Protein AF-A0A0L6UIT6-F1 (afdb_monomer_lite)

Foldseek 3Di:
DCVVVVVVLPPDDPVVNVVVVVVVVPQDQVRLLVVVLVPDDPVLSVQQDDPVPSSPPVSSVVSSVVVVVVVLVVQLVVLVVCLVPQDDDPVCNVVSVVSNVVSVVSNVD

Sequence (109 aa):
MLRSASFCLANAPISASLLCFILLKIISDVQLRTILTSKLEPSINANVITPDNEKSLKKIWKSISDYFASSQASNHTRIFNAVLHFQFNPNNVLESITQIKTAISRLHK

Structure (mmCIF, N/CA/C/O backbone):
data_AF-A0A0L6UIT6-F1
#
_entry.id   AF-A0A0L6UIT6-F1
#
loop_
_atom_site.group_PDB
_atom_site.id
_atom_site.type_symbol
_atom_site.label_atom_id
_atom_site.label_alt_id
_atom_site.label_comp_id
_atom_site.label_asym_id
_atom_site.label_entity_id
_atom_site.label_seq_id
_atom_site.pdbx_PDB_ins_code
_atom_site.Cartn_x
_atom_site.Cartn_y
_atom_site.Cartn_z
_atom_site.occupancy
_atom_site.B_iso_or_equiv
_atom_site.auth_seq_id
_atom_site.auth_comp_id
_atom_site.auth_asym_id
_atom_site.auth_atom_id
_atom_site.pdbx_PDB_model_num
ATOM 1 N N . MET A 1 1 ? -0.688 -14.322 5.871 1.00 38.50 1 MET A N 1
ATOM 2 C CA . MET A 1 1 ? 0.443 -13.521 6.395 1.00 38.50 1 MET A CA 1
ATOM 3 C C . MET A 1 1 ? 0.565 -13.675 7.924 1.00 38.50 1 MET A C 1
ATOM 5 O O . MET A 1 1 ? 0.538 -12.697 8.648 1.00 38.50 1 MET A O 1
ATOM 9 N N . LEU A 1 2 ? 0.687 -14.916 8.426 1.00 44.19 2 LEU A N 1
ATOM 10 C CA . LEU A 1 2 ? 0.859 -15.255 9.860 1.00 44.19 2 LEU A CA 1
ATOM 11 C C . LEU A 1 2 ? 2.330 -15.533 10.236 1.00 44.19 2 LEU A C 1
ATOM 13 O O . LEU A 1 2 ? 2.658 -15.751 11.395 1.00 44.19 2 LEU A O 1
ATOM 17 N N . ARG A 1 3 ? 3.228 -15.540 9.246 1.00 38.69 3 ARG A N 1
ATOM 18 C CA . ARG A 1 3 ? 4.554 -16.160 9.364 1.00 38.69 3 ARG A CA 1
ATOM 19 C C . ARG A 1 3 ? 5.586 -15.304 10.103 1.00 38.69 3 ARG A C 1
ATOM 21 O O . ARG A 1 3 ? 6.485 -15.862 10.718 1.00 38.69 3 ARG A O 1
ATOM 28 N N . SER A 1 4 ? 5.437 -13.981 10.104 1.00 43.62 4 SER A N 1
ATOM 29 C CA . SER A 1 4 ? 6.405 -13.085 10.755 1.00 43.62 4 SER A CA 1
ATOM 30 C C . SER A 1 4 ? 6.193 -12.977 12.269 1.00 43.62 4 SER A C 1
ATOM 32 O O . SER A 1 4 ? 7.161 -12.832 13.005 1.00 43.62 4 SER A O 1
ATOM 34 N N . ALA A 1 5 ? 4.957 -13.148 12.757 1.00 42.81 5 ALA A N 1
ATOM 35 C CA . ALA A 1 5 ? 4.683 -13.264 14.192 1.00 42.81 5 ALA A CA 1
ATOM 36 C C . ALA A 1 5 ? 5.138 -14.624 14.759 1.00 42.81 5 ALA A C 1
ATOM 38 O O . ALA A 1 5 ? 5.582 -14.693 15.901 1.00 42.81 5 ALA A O 1
ATOM 39 N N . SER A 1 6 ? 5.107 -15.695 13.950 1.00 46.50 6 SER A N 1
ATOM 40 C CA . SER A 1 6 ? 5.600 -17.022 14.352 1.00 46.50 6 SER A CA 1
ATOM 41 C C . SER A 1 6 ? 7.102 -17.065 14.643 1.00 46.50 6 SER A C 1
ATOM 43 O O . SER A 1 6 ? 7.528 -17.909 15.424 1.00 46.50 6 SER A O 1
ATOM 45 N N . PHE A 1 7 ? 7.911 -16.176 14.057 1.00 40.59 7 PHE A N 1
ATOM 46 C CA . PHE A 1 7 ? 9.367 -16.237 14.221 1.00 40.59 7 PHE A CA 1
ATOM 47 C C . PHE A 1 7 ? 9.839 -15.693 15.579 1.00 40.59 7 PHE A C 1
ATOM 49 O O . PHE A 1 7 ? 10.706 -16.291 16.209 1.00 40.59 7 PHE A O 1
ATOM 56 N N . CYS A 1 8 ? 9.212 -14.626 16.091 1.00 42.38 8 CYS A N 1
ATOM 57 C CA . CYS A 1 8 ? 9.496 -14.112 17.440 1.00 42.38 8 CYS A CA 1
ATOM 58 C C . CYS A 1 8 ? 9.005 -15.054 18.554 1.00 42.38 8 CYS A C 1
ATOM 60 O O . CYS A 1 8 ? 9.520 -15.027 19.666 1.00 42.38 8 CYS A O 1
ATOM 62 N N . LEU A 1 9 ? 8.016 -15.895 18.247 1.00 48.75 9 LEU A N 1
ATOM 63 C CA . LEU A 1 9 ? 7.378 -16.834 19.169 1.00 48.75 9 LEU A CA 1
ATOM 64 C C . LEU A 1 9 ? 8.144 -18.153 19.345 1.00 48.75 9 LEU A C 1
ATOM 66 O O . LEU A 1 9 ? 8.017 -18.793 20.387 1.00 48.75 9 LEU A O 1
ATOM 70 N N . ALA A 1 10 ? 8.930 -18.553 18.342 1.00 48.62 10 ALA A N 1
ATOM 71 C CA . ALA A 1 10 ? 9.579 -19.863 18.296 1.00 48.62 10 ALA A CA 1
ATOM 72 C C . ALA A 1 10 ? 10.863 -19.972 19.141 1.00 48.62 10 ALA A C 1
ATOM 74 O O . ALA A 1 10 ? 11.256 -21.082 19.480 1.00 48.62 10 ALA A O 1
ATOM 75 N N . ASN A 1 11 ? 11.503 -18.849 19.492 1.00 47.41 11 ASN A N 1
ATOM 76 C CA . ASN A 1 11 ? 12.824 -18.834 20.143 1.00 47.41 11 ASN A CA 1
ATOM 77 C C . ASN A 1 11 ? 12.852 -18.150 21.522 1.00 47.41 11 ASN A C 1
ATOM 79 O O . ASN A 1 11 ? 13.923 -17.964 22.096 1.00 47.41 1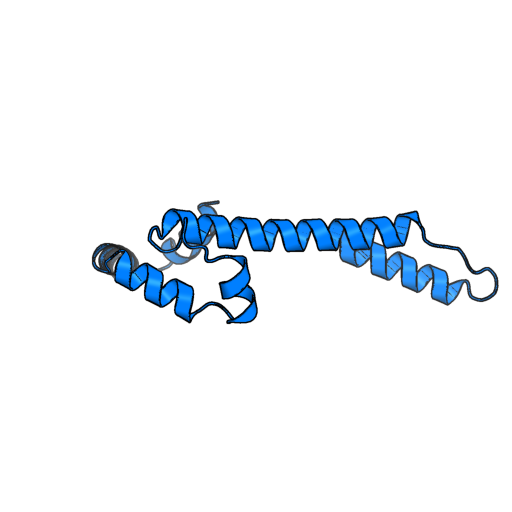1 ASN A O 1
ATOM 83 N N . ALA A 1 12 ? 11.696 -17.764 22.064 1.00 51.91 12 ALA A N 1
ATOM 84 C CA . ALA A 1 12 ? 11.592 -17.221 23.416 1.00 51.91 12 ALA A CA 1
ATOM 85 C C . ALA A 1 12 ? 11.315 -18.351 24.428 1.00 51.91 12 ALA A C 1
ATOM 87 O O . ALA A 1 12 ? 10.629 -19.318 24.081 1.00 51.91 12 ALA A O 1
ATOM 88 N N . PRO A 1 13 ? 11.801 -18.256 25.683 1.00 64.88 13 PRO A N 1
ATOM 89 C CA . PRO A 1 13 ? 11.422 -19.205 26.725 1.00 64.88 13 PRO A CA 1
ATOM 90 C C . PRO A 1 13 ? 9.893 -19.272 26.826 1.00 64.88 13 PRO A C 1
ATOM 92 O O . PRO A 1 13 ? 9.217 -18.249 26.710 1.00 64.88 13 PRO A O 1
ATOM 95 N N . ILE A 1 14 ? 9.341 -20.470 27.038 1.00 58.38 14 ILE A N 1
ATOM 96 C CA . ILE A 1 14 ? 7.888 -20.741 27.018 1.00 58.38 14 ILE A CA 1
ATOM 97 C C . ILE A 1 14 ? 7.114 -19.750 27.914 1.00 58.38 14 ILE A C 1
ATOM 99 O O . ILE A 1 14 ? 6.011 -19.329 27.567 1.00 58.38 14 ILE A O 1
ATOM 103 N N . SER A 1 15 ? 7.729 -19.302 29.016 1.00 56.97 15 SER A N 1
ATOM 104 C CA . SER A 1 15 ? 7.184 -18.278 29.913 1.00 56.97 15 SER A CA 1
ATOM 105 C C . SER A 1 15 ? 7.005 -16.906 29.254 1.00 56.97 15 SER A C 1
ATOM 107 O O . SER A 1 15 ? 5.982 -16.271 29.482 1.00 56.97 15 SER A O 1
ATOM 109 N N . ALA A 1 16 ? 7.938 -16.460 28.410 1.00 53.81 16 ALA A N 1
ATOM 110 C CA . ALA A 1 16 ? 7.884 -15.172 27.718 1.00 53.81 16 ALA A CA 1
ATOM 111 C C . ALA A 1 16 ? 6.876 -15.181 26.559 1.00 53.81 16 ALA A C 1
ATOM 113 O O . ALA A 1 16 ? 6.162 -14.198 26.362 1.00 53.81 16 ALA A O 1
ATOM 114 N N . SER A 1 17 ? 6.754 -16.301 25.840 1.00 59.44 17 SER A N 1
ATOM 115 C CA . SER A 1 17 ? 5.723 -16.471 24.806 1.00 59.44 17 SER A CA 1
ATOM 116 C C . SER A 1 17 ? 4.318 -16.496 25.407 1.00 59.44 17 SER A C 1
ATOM 118 O O . SER A 1 17 ? 3.416 -15.840 24.885 1.00 59.44 17 SER A O 1
ATOM 120 N N . LEU A 1 18 ? 4.133 -17.184 26.539 1.00 57.50 18 LEU A N 1
ATOM 121 C CA . LEU A 1 18 ? 2.855 -17.214 27.250 1.00 57.50 18 LEU A CA 1
ATOM 122 C C . LEU A 1 18 ? 2.508 -15.844 27.853 1.00 57.50 18 LEU A C 1
ATOM 124 O O . LEU A 1 18 ? 1.374 -15.396 27.710 1.00 57.50 18 LEU A O 1
ATOM 128 N N . LEU A 1 19 ? 3.482 -15.134 28.437 1.00 57.28 19 LEU A N 1
ATOM 129 C CA . LEU A 1 19 ? 3.313 -13.752 28.906 1.00 57.28 19 LEU A CA 1
ATOM 130 C C . LEU A 1 19 ? 2.952 -12.794 27.768 1.00 57.28 19 LEU A C 1
ATOM 132 O O . LEU A 1 19 ? 2.050 -11.983 27.932 1.00 57.28 19 LEU A O 1
ATOM 136 N N . CYS A 1 20 ? 3.600 -12.905 26.607 1.00 56.41 20 CYS A N 1
ATOM 137 C CA . CYS A 1 20 ? 3.300 -12.082 25.435 1.00 56.41 20 CYS A CA 1
ATOM 138 C C . CYS A 1 20 ? 1.871 -12.333 24.920 1.00 56.41 20 CYS A C 1
ATOM 140 O O . CYS A 1 20 ? 1.125 -11.387 24.666 1.00 56.41 20 CYS A O 1
ATOM 142 N N . PHE A 1 21 ? 1.448 -13.601 24.850 1.00 60.09 21 PHE A N 1
ATOM 143 C CA . PHE A 1 21 ? 0.077 -13.968 24.487 1.00 60.09 21 PHE A CA 1
ATOM 144 C C . PHE A 1 21 ? -0.963 -13.503 25.512 1.00 60.09 21 PHE A C 1
ATOM 146 O O . PHE A 1 21 ? -2.026 -13.023 25.119 1.00 60.09 21 PHE A O 1
ATOM 153 N N . ILE A 1 22 ? -0.665 -13.620 26.810 1.00 62.88 22 ILE A N 1
ATOM 154 C CA . ILE A 1 22 ? -1.537 -13.158 27.898 1.00 62.88 22 ILE A CA 1
ATOM 155 C C . ILE A 1 22 ? -1.650 -11.629 27.874 1.00 62.88 22 ILE A C 1
ATOM 157 O O . ILE A 1 22 ? -2.758 -11.106 27.930 1.00 62.88 22 ILE A O 1
ATOM 161 N N . LEU A 1 23 ? -0.544 -10.904 27.698 1.00 61.53 23 LEU A N 1
ATOM 162 C CA . LEU A 1 23 ? -0.542 -9.444 27.570 1.00 61.53 23 LEU A CA 1
ATOM 163 C C . LEU A 1 23 ? -1.354 -8.983 26.351 1.00 61.53 23 LEU A C 1
ATOM 165 O O . LEU A 1 23 ? -2.192 -8.097 26.483 1.00 61.53 23 LEU A O 1
ATOM 169 N N . LEU A 1 24 ? -1.202 -9.638 25.194 1.00 61.12 24 LEU A N 1
ATOM 170 C CA . LEU A 1 24 ? -2.028 -9.381 24.004 1.00 61.12 24 LEU A CA 1
ATOM 171 C C . LEU A 1 24 ? -3.521 -9.689 24.218 1.00 61.12 24 LEU A C 1
ATOM 173 O O . LEU A 1 24 ? -4.364 -9.081 23.565 1.00 61.12 24 LEU A O 1
ATOM 177 N N . LYS A 1 25 ? -3.851 -10.624 25.118 1.00 66.38 25 LYS A N 1
ATOM 178 C CA . LYS A 1 25 ? -5.227 -10.997 25.492 1.00 66.38 25 LYS A CA 1
ATOM 179 C C . LYS A 1 25 ? -5.859 -10.066 26.533 1.00 66.38 25 LYS A C 1
ATOM 181 O O . LYS A 1 25 ? -7.082 -9.972 26.555 1.00 66.38 25 LYS A O 1
ATOM 186 N N . ILE A 1 26 ? -5.061 -9.430 27.393 1.00 70.44 26 ILE A N 1
ATOM 187 C CA . ILE A 1 26 ? -5.534 -8.538 28.469 1.00 70.44 26 ILE A CA 1
ATOM 188 C C . ILE A 1 26 ? -5.815 -7.123 27.946 1.00 70.44 26 ILE A C 1
ATOM 190 O O . ILE A 1 26 ? -6.714 -6.448 28.447 1.00 70.44 26 ILE A O 1
ATOM 194 N N . ILE A 1 27 ? -5.068 -6.665 26.938 1.00 75.19 27 ILE A N 1
ATOM 195 C CA . ILE A 1 27 ? -5.243 -5.327 26.365 1.00 75.19 27 ILE A CA 1
ATOM 196 C C . ILE A 1 27 ? -6.579 -5.265 25.609 1.00 75.19 27 ILE A C 1
ATOM 198 O O . ILE A 1 27 ? -6.857 -6.079 24.727 1.00 75.19 27 ILE A O 1
ATOM 202 N N . SER A 1 28 ? -7.416 -4.282 25.947 1.00 81.38 28 SER A N 1
ATOM 203 C CA . SER A 1 28 ? -8.716 -4.102 25.294 1.00 81.38 28 SER A CA 1
ATOM 204 C C . SER A 1 28 ? -8.564 -3.620 23.846 1.00 81.38 28 SER A C 1
ATOM 206 O O . SER A 1 28 ? -7.580 -2.971 23.491 1.00 81.38 28 SER A O 1
ATOM 208 N N . ASP A 1 29 ? -9.567 -3.874 23.000 1.00 81.44 29 ASP A N 1
ATOM 209 C CA . ASP A 1 29 ? -9.582 -3.399 21.603 1.00 81.44 29 ASP A CA 1
ATOM 210 C C . ASP A 1 29 ? -9.363 -1.877 21.504 1.00 81.44 29 ASP A C 1
ATOM 212 O O . ASP A 1 29 ? -8.636 -1.397 20.635 1.00 81.44 29 ASP A O 1
ATOM 216 N N . VAL A 1 30 ? -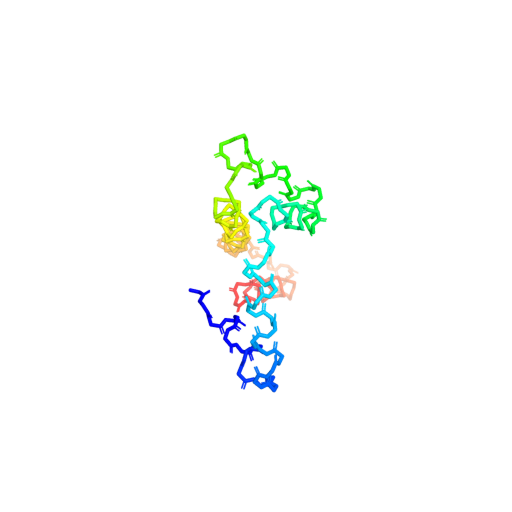9.910 -1.121 22.463 1.00 84.19 30 VAL A N 1
ATOM 217 C CA . VAL A 1 30 ? -9.713 0.330 22.579 1.00 84.19 30 VAL A CA 1
ATOM 218 C C . VAL A 1 30 ? -8.244 0.673 22.822 1.00 84.19 30 VAL A C 1
ATOM 220 O O . VAL A 1 30 ? -7.704 1.543 22.146 1.00 84.19 30 VAL A O 1
ATOM 223 N N . GLN A 1 31 ? -7.578 -0.023 23.744 1.00 84.56 31 GLN A N 1
ATOM 224 C CA . GLN A 1 31 ? -6.162 0.207 24.032 1.00 84.56 31 GLN A CA 1
ATOM 225 C C . GLN A 1 31 ? -5.268 -0.193 22.852 1.00 84.56 31 GLN A C 1
ATOM 227 O O . GLN A 1 31 ? -4.360 0.558 22.500 1.00 84.56 31 GLN A O 1
ATOM 232 N N . LEU A 1 32 ? -5.546 -1.324 22.192 1.00 84.94 32 LEU A N 1
ATOM 233 C CA . LEU A 1 32 ? -4.813 -1.744 20.992 1.00 84.94 32 LEU A CA 1
ATOM 234 C C . LEU A 1 32 ? -4.957 -0.732 19.857 1.00 84.94 32 LEU A C 1
ATOM 236 O O . LEU A 1 32 ? -3.971 -0.419 19.194 1.00 84.94 32 LEU A O 1
ATOM 240 N N . ARG A 1 33 ? -6.159 -0.184 19.655 1.00 86.50 33 ARG A N 1
ATOM 241 C CA . ARG A 1 33 ? -6.392 0.876 18.670 1.00 86.50 33 ARG A CA 1
ATOM 242 C C . ARG A 1 33 ? -5.587 2.123 18.988 1.00 86.50 33 ARG A C 1
ATOM 244 O O . ARG A 1 33 ? -4.902 2.607 18.099 1.00 86.50 33 ARG A O 1
ATOM 251 N N . THR A 1 34 ? -5.611 2.591 20.233 1.00 87.06 34 THR A N 1
ATOM 252 C CA . THR A 1 34 ? -4.842 3.768 20.667 1.00 87.06 34 THR A CA 1
ATOM 253 C C . THR A 1 34 ? -3.337 3.569 20.491 1.00 87.06 34 THR A C 1
ATOM 255 O O . THR A 1 34 ? -2.636 4.458 20.007 1.00 87.06 34 THR A O 1
ATOM 258 N N . ILE A 1 35 ? -2.815 2.392 20.844 1.00 87.19 35 ILE A N 1
ATOM 259 C CA . ILE A 1 35 ? -1.395 2.072 20.645 1.00 87.19 35 ILE A CA 1
ATOM 260 C C . ILE A 1 35 ? -1.067 2.032 19.148 1.00 87.19 35 ILE A C 1
ATOM 262 O O . ILE A 1 35 ? -0.073 2.610 18.721 1.00 87.19 35 ILE A O 1
ATOM 266 N N . LEU A 1 36 ? -1.908 1.390 18.336 1.00 85.31 36 LEU A N 1
ATOM 267 C CA . LEU A 1 36 ? -1.686 1.280 16.898 1.00 85.31 36 LEU A CA 1
ATOM 268 C C . LEU A 1 36 ? -1.717 2.651 16.208 1.00 85.31 36 LEU A C 1
ATOM 270 O O . LEU A 1 36 ? -0.820 2.954 15.427 1.00 85.31 36 LEU A O 1
ATOM 274 N N . THR A 1 37 ? -2.707 3.494 16.512 1.00 84.06 37 THR A N 1
ATOM 275 C CA . THR A 1 37 ? -2.840 4.824 15.897 1.00 84.06 37 THR A CA 1
ATOM 276 C C . THR A 1 37 ? -1.777 5.806 16.375 1.00 84.06 37 THR A C 1
ATOM 278 O O . THR A 1 37 ? -1.320 6.615 15.574 1.00 84.06 37 THR A O 1
ATOM 281 N N . SER A 1 38 ? -1.325 5.714 17.632 1.00 86.50 38 SER A N 1
ATOM 282 C CA . SER A 1 38 ? -0.228 6.553 18.153 1.00 86.50 38 SER A CA 1
ATOM 283 C C . SER A 1 38 ? 1.149 6.193 17.589 1.00 86.50 38 SER A C 1
ATOM 285 O O . SER A 1 38 ? 2.056 7.021 17.605 1.00 86.50 38 SER A O 1
ATOM 287 N N . LYS A 1 39 ? 1.323 4.966 17.084 1.00 87.56 39 LYS A N 1
ATOM 288 C CA . LYS A 1 39 ? 2.555 4.525 16.411 1.00 87.56 39 LYS A CA 1
ATOM 289 C C . LYS A 1 39 ? 2.591 4.873 14.923 1.00 87.56 39 LYS A C 1
ATOM 291 O O . LYS A 1 39 ? 3.642 4.715 14.306 1.00 87.56 39 LYS A O 1
ATOM 296 N N . LEU A 1 40 ? 1.476 5.321 14.347 1.00 87.06 40 LEU A N 1
ATOM 297 C CA . LEU A 1 40 ? 1.433 5.778 12.965 1.00 87.06 40 LEU A CA 1
ATOM 298 C C . LEU A 1 40 ? 1.890 7.231 12.868 1.00 87.06 40 LEU A C 1
ATOM 300 O O . LEU A 1 40 ? 1.450 8.096 13.621 1.00 87.06 40 LEU A O 1
ATOM 304 N N . GLU A 1 41 ? 2.728 7.490 11.871 1.00 88.06 41 GLU A N 1
ATOM 305 C CA . GLU A 1 41 ? 3.044 8.837 11.405 1.00 88.06 41 GLU A CA 1
ATOM 306 C C . GLU A 1 41 ? 1.734 9.590 11.078 1.00 88.06 41 GLU A C 1
ATOM 308 O O . GLU A 1 41 ? 0.851 9.001 10.439 1.00 88.06 41 GLU A O 1
ATOM 313 N N . PRO A 1 42 ? 1.572 10.869 11.476 1.00 86.06 42 PRO A N 1
ATOM 314 C CA . PRO A 1 42 ? 0.331 11.619 11.254 1.00 86.06 42 PRO A CA 1
ATOM 315 C C . PRO A 1 42 ? -0.100 11.647 9.782 1.00 86.06 42 PRO A C 1
ATOM 317 O O . PRO A 1 42 ? -1.287 11.543 9.469 1.00 86.06 42 PRO A O 1
ATOM 320 N N . SER A 1 43 ? 0.884 11.711 8.879 1.00 84.94 43 SER A N 1
ATOM 321 C CA . SER A 1 43 ? 0.703 11.676 7.426 1.00 84.94 43 SER A CA 1
ATOM 322 C C . SER A 1 43 ? 0.064 10.370 6.930 1.00 84.94 43 SER A C 1
ATOM 324 O O . SER A 1 43 ? -0.740 10.375 6.002 1.00 84.94 43 SER A O 1
ATOM 326 N N . ILE A 1 44 ? 0.378 9.242 7.569 1.00 84.19 44 ILE A N 1
ATOM 327 C CA . ILE A 1 44 ? -0.167 7.922 7.233 1.00 84.19 44 ILE A CA 1
ATOM 328 C C . ILE A 1 44 ? -1.527 7.737 7.901 1.00 84.19 44 ILE A C 1
ATOM 330 O O . ILE A 1 44 ? -2.448 7.222 7.272 1.00 84.19 44 ILE A O 1
ATOM 334 N N . ASN A 1 45 ? -1.671 8.198 9.146 1.00 85.62 45 ASN A N 1
ATOM 335 C CA . ASN A 1 45 ? -2.901 8.095 9.928 1.00 85.62 45 ASN A CA 1
ATOM 336 C C . ASN A 1 45 ? -4.109 8.685 9.170 1.00 85.62 45 ASN A C 1
ATOM 338 O O . ASN A 1 45 ? -5.111 7.993 8.995 1.00 85.62 45 ASN A O 1
ATOM 342 N N . ALA A 1 46 ? -3.957 9.880 8.589 1.00 87.38 46 ALA A N 1
ATOM 343 C CA . ALA A 1 46 ? -5.001 10.540 7.795 1.00 87.38 46 ALA A CA 1
ATOM 344 C C . ALA A 1 46 ? -5.449 9.758 6.541 1.00 87.38 46 ALA A C 1
ATOM 346 O O . ALA A 1 46 ? -6.559 9.957 6.060 1.00 87.38 46 ALA A O 1
ATOM 347 N N . ASN A 1 47 ? -4.600 8.870 6.010 1.00 86.69 47 ASN A N 1
ATOM 348 C CA . ASN A 1 47 ? -4.894 8.074 4.815 1.00 86.69 47 ASN A CA 1
ATOM 349 C C . ASN A 1 47 ? -5.484 6.692 5.133 1.00 86.69 47 ASN A C 1
ATOM 351 O O . ASN A 1 47 ? -6.049 6.047 4.251 1.00 86.69 47 ASN A O 1
ATOM 355 N N . VAL A 1 48 ? -5.325 6.206 6.369 1.00 87.56 48 VAL A N 1
ATOM 356 C CA . VAL A 1 48 ? -5.702 4.833 6.755 1.00 87.56 48 VAL A CA 1
ATOM 357 C C . VAL A 1 48 ? -6.819 4.777 7.793 1.00 87.56 48 VAL A C 1
ATOM 359 O O . VAL A 1 48 ? -7.499 3.754 7.884 1.00 87.56 48 VAL A O 1
ATOM 362 N N . ILE A 1 49 ? -7.035 5.843 8.567 1.00 89.94 49 ILE A N 1
ATOM 363 C CA . ILE A 1 49 ? -8.121 5.939 9.546 1.00 89.94 49 ILE A CA 1
ATOM 364 C C . ILE A 1 49 ? -9.276 6.736 8.942 1.00 89.94 49 ILE A C 1
ATOM 366 O O . ILE A 1 49 ? -9.106 7.856 8.475 1.00 89.94 49 ILE A O 1
ATOM 370 N N . THR A 1 50 ? -10.464 6.141 8.958 1.00 90.00 50 THR A N 1
ATOM 371 C CA . THR A 1 50 ? -11.711 6.724 8.445 1.00 90.00 50 THR A CA 1
ATOM 372 C C . THR A 1 50 ? -12.821 6.549 9.482 1.00 90.00 50 THR A C 1
ATOM 374 O O . THR A 1 50 ? -12.745 5.612 10.287 1.00 90.00 50 THR A O 1
ATOM 377 N N . PRO A 1 51 ? -13.888 7.369 9.454 1.00 88.44 51 PRO A N 1
ATOM 378 C CA . PRO A 1 51 ? -15.026 7.205 10.366 1.00 88.44 51 PRO A CA 1
ATOM 379 C C . PRO A 1 51 ? -15.634 5.787 10.339 1.00 88.44 51 PRO A C 1
ATOM 381 O O . PRO A 1 51 ? -16.094 5.277 11.360 1.00 88.44 51 PRO A O 1
ATOM 384 N N . ASP A 1 52 ? -15.571 5.101 9.192 1.00 87.50 52 ASP A N 1
ATOM 385 C CA . ASP A 1 52 ? -16.085 3.738 8.997 1.00 87.50 52 ASP A CA 1
ATOM 386 C C . ASP A 1 52 ? -15.228 2.629 9.635 1.00 87.50 52 ASP A C 1
ATOM 388 O O . ASP A 1 52 ? -15.707 1.503 9.867 1.00 87.50 52 ASP A O 1
ATOM 392 N N . ASN A 1 53 ? -13.941 2.907 9.884 1.00 88.94 53 ASN A N 1
ATOM 393 C CA . ASN A 1 53 ? -12.982 1.933 10.407 1.00 88.94 53 ASN A CA 1
ATOM 394 C C . ASN A 1 53 ? -12.433 2.265 11.805 1.00 88.94 53 ASN A C 1
ATOM 396 O O . ASN A 1 53 ? -11.972 1.342 12.477 1.00 88.94 53 ASN A O 1
ATOM 400 N N . GLU A 1 54 ? -12.565 3.508 12.286 1.00 87.06 54 GLU A N 1
ATOM 401 C CA . GLU A 1 54 ? -11.933 4.015 13.518 1.00 87.06 54 GLU A CA 1
ATOM 402 C C . GLU A 1 54 ? -12.262 3.200 14.785 1.00 87.06 54 GLU A C 1
ATOM 404 O O . GLU A 1 54 ? -11.503 3.206 15.759 1.00 87.06 54 GLU A O 1
ATOM 409 N N . LYS A 1 55 ? -13.399 2.488 14.779 1.00 88.56 55 LYS A N 1
ATOM 410 C CA . LYS A 1 55 ? -13.920 1.691 15.905 1.00 88.56 55 LYS A CA 1
ATOM 411 C C . LYS A 1 55 ? -13.547 0.211 15.841 1.00 88.56 55 LYS A C 1
ATOM 413 O O . LYS A 1 55 ? -13.924 -0.537 16.733 1.00 88.56 55 LYS A O 1
ATOM 418 N N . SER A 1 56 ? -12.843 -0.235 14.799 1.00 87.38 56 SER A N 1
ATOM 419 C CA . SER A 1 56 ? -12.497 -1.645 14.614 1.00 87.38 56 SER A CA 1
ATOM 420 C C . SER A 1 56 ? -11.013 -1.815 14.327 1.00 87.38 56 SER A C 1
ATOM 422 O O . SER A 1 56 ? -10.546 -1.514 13.226 1.00 87.38 56 SER A O 1
ATOM 424 N N . LEU A 1 57 ? -10.282 -2.396 15.285 1.00 87.12 57 LEU A N 1
ATOM 425 C CA . LEU A 1 57 ? -8.855 -2.693 15.134 1.00 87.12 57 LEU A CA 1
ATOM 426 C C . LEU A 1 57 ? -8.571 -3.513 13.871 1.00 87.12 57 LEU A C 1
ATOM 428 O O . LEU A 1 57 ? -7.625 -3.239 13.137 1.00 87.12 57 LEU A O 1
ATOM 432 N N . LYS A 1 58 ? -9.427 -4.500 13.585 1.00 86.94 58 LYS A N 1
ATOM 433 C CA . LYS A 1 58 ? -9.298 -5.363 12.407 1.00 86.94 58 LYS A CA 1
ATOM 434 C C . LYS A 1 58 ? -9.406 -4.570 11.102 1.00 86.94 58 LYS A C 1
ATOM 436 O O . LYS A 1 58 ? -8.637 -4.827 10.177 1.00 86.94 58 LYS A O 1
ATOM 441 N N . LYS A 1 59 ? -10.344 -3.618 11.020 1.00 89.62 59 LYS A N 1
ATOM 442 C CA . LYS A 1 59 ? -10.495 -2.767 9.831 1.00 89.62 59 LYS A CA 1
ATOM 443 C C . LYS A 1 59 ? -9.324 -1.793 9.692 1.00 89.62 59 LYS A C 1
ATOM 445 O O . LYS A 1 59 ? -8.820 -1.639 8.587 1.00 89.62 59 LYS A O 1
ATOM 450 N N . ILE A 1 60 ? -8.852 -1.213 10.797 1.00 89.06 60 ILE A N 1
ATOM 451 C CA . ILE A 1 60 ? -7.670 -0.338 10.810 1.00 89.06 60 ILE A CA 1
ATOM 452 C C . ILE A 1 60 ? -6.436 -1.097 10.315 1.00 89.06 60 ILE A C 1
ATOM 454 O O . ILE A 1 60 ? -5.770 -0.654 9.384 1.00 89.06 60 ILE A O 1
ATOM 458 N N . TRP A 1 61 ? -6.168 -2.283 10.868 1.00 89.75 61 TRP A N 1
ATOM 459 C CA . TRP A 1 61 ? -5.036 -3.116 10.456 1.00 89.75 61 TRP A CA 1
ATOM 460 C C . TRP A 1 61 ? -5.088 -3.486 8.970 1.00 89.75 61 TRP A C 1
ATOM 462 O O . TRP A 1 61 ? -4.072 -3.433 8.270 1.00 89.75 61 TRP A O 1
ATOM 472 N N . LYS A 1 62 ? -6.283 -3.826 8.469 1.00 89.00 62 LYS A N 1
ATOM 473 C CA . LYS A 1 62 ? -6.494 -4.077 7.042 1.00 89.00 62 LYS A CA 1
ATOM 474 C C . LYS A 1 62 ? -6.188 -2.830 6.209 1.00 89.00 62 LYS A C 1
ATOM 476 O O . LYS A 1 62 ? -5.437 -2.938 5.250 1.00 89.00 62 LYS A O 1
ATOM 481 N N . SER A 1 63 ? -6.702 -1.667 6.603 1.00 90.00 63 SER A N 1
ATOM 482 C CA . SER A 1 63 ? -6.489 -0.410 5.876 1.00 90.00 63 SER A CA 1
ATOM 483 C C . SER A 1 63 ? -5.013 -0.012 5.817 1.00 90.00 63 SER A C 1
ATOM 485 O O . SER A 1 63 ? -4.532 0.409 4.771 1.00 90.00 63 SER A O 1
ATOM 487 N N . ILE A 1 64 ? -4.269 -0.208 6.912 1.00 88.69 64 ILE A N 1
ATOM 488 C CA . ILE A 1 64 ? -2.813 -0.002 6.951 1.00 88.69 64 ILE A CA 1
ATOM 489 C C . ILE A 1 64 ? -2.116 -0.944 5.964 1.00 88.69 64 ILE A C 1
ATOM 491 O O . ILE A 1 64 ? -1.288 -0.511 5.165 1.00 88.69 64 ILE A O 1
ATOM 495 N N . SER A 1 65 ? -2.466 -2.232 6.004 1.00 87.06 65 SER A N 1
ATOM 496 C CA . SER A 1 65 ? -1.872 -3.245 5.124 1.00 87.06 65 SER A CA 1
ATOM 497 C C . SER A 1 65 ? -2.134 -2.928 3.648 1.00 87.06 65 SER A C 1
ATOM 499 O O . SER A 1 65 ? -1.209 -2.964 2.837 1.00 87.06 65 SER A O 1
ATOM 501 N N . ASP A 1 66 ? -3.374 -2.565 3.316 1.00 86.25 66 ASP A N 1
ATOM 502 C CA . ASP A 1 66 ? -3.796 -2.230 1.956 1.00 86.25 66 ASP A CA 1
ATOM 503 C C . ASP A 1 66 ? -3.116 -0.932 1.467 1.00 86.25 66 ASP A C 1
ATOM 505 O O . ASP A 1 66 ? -2.668 -0.870 0.322 1.00 86.25 66 ASP A O 1
ATOM 509 N N . TYR A 1 67 ? -2.945 0.077 2.333 1.00 87.81 67 TYR A N 1
ATOM 510 C CA . TYR A 1 67 ? -2.237 1.324 2.007 1.00 87.81 67 TYR A CA 1
ATOM 511 C C . TYR A 1 67 ? -0.772 1.087 1.628 1.00 87.81 67 TYR A C 1
ATOM 513 O O . TYR A 1 67 ? -0.307 1.580 0.597 1.00 87.81 67 TYR A O 1
ATOM 521 N N . PHE A 1 68 ? -0.039 0.295 2.416 1.00 82.25 68 PHE A N 1
ATOM 522 C CA . PHE A 1 68 ? 1.360 -0.006 2.105 1.00 82.25 68 PHE A CA 1
ATOM 523 C C . PHE A 1 68 ? 1.503 -0.903 0.872 1.00 82.25 68 PHE A C 1
ATOM 525 O O . PHE A 1 68 ? 2.403 -0.668 0.065 1.00 82.25 68 PHE A O 1
ATOM 532 N N . ALA A 1 69 ? 0.602 -1.872 0.680 1.00 77.94 69 ALA A N 1
ATOM 533 C CA . ALA A 1 69 ? 0.573 -2.687 -0.533 1.00 77.94 69 ALA A CA 1
ATOM 534 C C . ALA A 1 69 ? 0.300 -1.832 -1.785 1.00 77.94 69 ALA A C 1
ATOM 536 O O . ALA A 1 69 ? 0.989 -1.979 -2.793 1.00 77.94 69 ALA A O 1
ATOM 537 N N . SER A 1 70 ? -0.650 -0.895 -1.704 1.00 79.81 70 SER A N 1
ATOM 538 C CA . SER A 1 70 ? -0.971 0.044 -2.785 1.00 79.81 70 SER A CA 1
ATOM 539 C C . SER A 1 70 ? 0.190 0.992 -3.088 1.00 79.81 70 SER A C 1
ATOM 541 O O . SER A 1 70 ? 0.565 1.154 -4.246 1.00 79.81 70 SER A O 1
ATOM 543 N N . SER A 1 71 ? 0.826 1.567 -2.062 1.00 79.88 71 SER A N 1
ATOM 544 C CA . SER A 1 71 ? 1.997 2.437 -2.234 1.00 79.88 71 SER A CA 1
ATOM 545 C C . SER A 1 71 ? 3.163 1.693 -2.894 1.00 79.88 71 SER A C 1
ATOM 547 O O . SER A 1 71 ? 3.773 2.207 -3.831 1.00 79.88 71 SER A O 1
ATOM 549 N N . GLN A 1 72 ? 3.429 0.444 -2.492 1.00 79.38 72 GLN A N 1
ATOM 550 C CA . GLN A 1 72 ? 4.432 -0.393 -3.154 1.00 79.38 72 GLN A CA 1
ATOM 551 C C . GLN A 1 72 ? 4.064 -0.707 -4.609 1.00 79.38 72 GLN A C 1
ATOM 553 O O . GLN A 1 72 ? 4.893 -0.502 -5.493 1.00 79.38 72 GLN A O 1
ATOM 558 N N . ALA A 1 73 ? 2.832 -1.142 -4.881 1.00 72.56 73 ALA A N 1
ATOM 559 C CA . ALA A 1 73 ? 2.377 -1.447 -6.239 1.00 72.56 73 ALA A CA 1
ATOM 560 C C . ALA A 1 73 ? 2.387 -0.206 -7.151 1.00 72.56 73 ALA A C 1
ATOM 562 O O . ALA A 1 73 ? 2.802 -0.285 -8.307 1.00 72.56 73 ALA A O 1
ATOM 563 N N . SER A 1 74 ? 1.993 0.955 -6.626 1.00 74.50 74 SER A N 1
ATOM 564 C CA . SER A 1 74 ? 2.045 2.244 -7.322 1.00 74.50 74 SER A CA 1
ATOM 565 C C . SER A 1 74 ? 3.485 2.655 -7.624 1.00 74.50 74 SER A C 1
ATOM 567 O O . SER A 1 74 ? 3.800 3.018 -8.758 1.00 74.50 74 SER A O 1
ATOM 569 N N . ASN A 1 75 ? 4.393 2.507 -6.654 1.00 78.44 75 ASN A N 1
ATOM 570 C CA . ASN A 1 75 ? 5.819 2.753 -6.860 1.00 78.44 75 ASN A CA 1
ATOM 571 C C . ASN A 1 75 ? 6.403 1.817 -7.926 1.00 78.44 75 ASN A C 1
ATOM 573 O O . ASN A 1 75 ? 7.093 2.293 -8.827 1.00 78.44 75 ASN A O 1
ATOM 577 N N . HIS A 1 76 ? 6.074 0.522 -7.879 1.00 80.88 76 HIS A N 1
ATOM 578 C CA . HIS A 1 76 ? 6.485 -0.458 -8.888 1.00 80.88 76 HIS A CA 1
ATOM 579 C C . HIS A 1 76 ? 5.956 -0.066 -10.276 1.00 80.88 76 HIS A C 1
ATOM 581 O O . HIS A 1 76 ? 6.727 0.013 -11.229 1.00 80.88 76 HIS A O 1
ATOM 587 N N . THR A 1 77 ? 4.672 0.284 -10.380 1.00 85.50 77 THR A N 1
ATOM 588 C CA . THR A 1 77 ? 4.038 0.742 -11.629 1.00 85.50 77 THR A CA 1
ATOM 589 C C . THR A 1 77 ? 4.736 1.981 -12.190 1.00 85.50 77 THR A C 1
ATOM 591 O O . THR A 1 77 ? 5.020 2.057 -13.383 1.00 85.50 77 THR A O 1
ATOM 594 N N . ARG A 1 78 ? 5.085 2.946 -11.332 1.00 85.38 78 ARG A N 1
ATOM 595 C CA . ARG A 1 78 ? 5.816 4.158 -11.730 1.00 85.38 78 ARG A CA 1
ATOM 596 C C . ARG A 1 78 ? 7.197 3.843 -12.292 1.00 85.38 78 ARG A C 1
ATOM 598 O O . ARG A 1 78 ? 7.584 4.415 -13.307 1.00 85.38 78 ARG A O 1
ATOM 605 N N . ILE A 1 79 ? 7.938 2.952 -11.634 1.00 86.19 79 ILE A N 1
ATOM 606 C CA . ILE A 1 79 ? 9.265 2.532 -12.095 1.00 86.19 79 ILE A CA 1
ATOM 607 C C . ILE A 1 79 ? 9.139 1.770 -13.420 1.00 86.19 79 ILE A C 1
ATOM 609 O O . ILE A 1 79 ? 9.921 2.017 -14.334 1.00 86.19 79 ILE A O 1
ATOM 613 N N . PHE A 1 80 ? 8.130 0.906 -13.559 1.00 86.12 80 PHE A N 1
ATOM 614 C CA . PHE A 1 80 ? 7.867 0.161 -14.790 1.00 86.12 80 PHE A CA 1
ATOM 615 C C . PHE A 1 80 ? 7.562 1.103 -15.960 1.00 86.12 80 PHE A C 1
ATOM 617 O O . PHE A 1 80 ? 8.183 0.996 -17.015 1.00 86.12 80 PHE A O 1
ATOM 624 N N . ASN A 1 81 ? 6.699 2.099 -15.745 1.00 87.44 81 ASN A N 1
ATOM 625 C CA . ASN A 1 81 ? 6.389 3.115 -16.751 1.00 87.44 81 ASN A CA 1
ATOM 626 C C . ASN A 1 81 ? 7.621 3.949 -17.136 1.00 87.44 81 ASN A C 1
ATOM 628 O O . ASN A 1 81 ? 7.789 4.279 -18.307 1.00 87.44 81 ASN A O 1
ATOM 632 N N . ALA A 1 82 ? 8.510 4.257 -16.184 1.00 86.88 82 ALA A N 1
ATOM 633 C CA . ALA A 1 82 ? 9.759 4.964 -16.471 1.00 86.88 82 ALA A CA 1
ATOM 634 C C . ALA A 1 82 ? 10.713 4.149 -17.365 1.00 86.88 82 ALA A C 1
ATOM 636 O O . ALA A 1 82 ? 11.433 4.736 -18.168 1.00 86.88 82 ALA A O 1
ATOM 637 N N . VAL A 1 83 ? 10.706 2.814 -17.255 1.00 87.38 83 VAL A N 1
ATOM 638 C CA . VAL A 1 83 ? 11.453 1.926 -18.163 1.00 87.38 83 VAL A CA 1
ATOM 639 C C . VAL A 1 83 ? 10.770 1.843 -19.527 1.00 87.38 83 VAL A C 1
ATOM 641 O O . VAL A 1 83 ? 11.436 1.977 -20.549 1.00 87.38 83 VAL A O 1
ATOM 644 N N . LEU A 1 84 ? 9.449 1.644 -19.553 1.00 89.69 84 LEU A N 1
ATOM 645 C CA . LEU A 1 84 ? 8.683 1.450 -20.788 1.00 89.69 84 LEU A CA 1
ATOM 646 C C . LEU A 1 84 ? 8.715 2.684 -21.703 1.00 89.69 84 LEU A C 1
ATOM 648 O O . LEU A 1 84 ? 8.764 2.550 -22.922 1.00 89.69 84 LEU A O 1
ATOM 652 N N . HIS A 1 85 ? 8.719 3.880 -21.111 1.00 90.38 85 HIS A N 1
ATOM 653 C CA . HIS A 1 85 ? 8.783 5.157 -21.827 1.00 90.38 85 HIS A CA 1
ATOM 654 C C . HIS A 1 85 ? 10.189 5.770 -21.865 1.00 90.38 85 HIS A C 1
ATOM 656 O O . HIS A 1 85 ? 10.337 6.954 -22.174 1.00 90.38 85 HIS A O 1
ATOM 662 N N . PHE A 1 86 ? 11.224 4.991 -21.546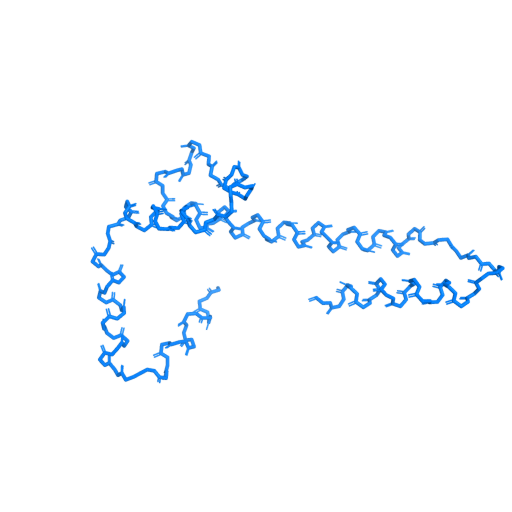 1.00 90.62 86 PHE A N 1
ATOM 663 C CA . PHE A 1 86 ? 12.599 5.464 -21.593 1.00 90.62 86 PHE A CA 1
ATOM 664 C C . PHE A 1 86 ? 12.999 5.852 -23.026 1.00 90.62 86 PHE A C 1
ATOM 666 O O . PHE A 1 86 ? 12.872 5.055 -23.956 1.00 90.62 86 PHE A O 1
ATOM 673 N N . GLN A 1 87 ? 13.523 7.066 -23.202 1.00 91.31 87 GLN A N 1
ATOM 674 C CA . GLN A 1 87 ? 14.050 7.531 -24.484 1.00 91.31 87 GLN A CA 1
ATOM 675 C C . GLN A 1 87 ? 15.570 7.408 -24.500 1.00 91.31 87 GLN A C 1
ATOM 677 O O . GLN A 1 87 ? 16.267 8.000 -23.677 1.00 91.31 87 GLN A O 1
ATOM 682 N N . PHE A 1 88 ? 16.090 6.643 -25.457 1.00 90.81 88 PHE A N 1
ATOM 683 C CA . PHE A 1 88 ? 17.526 6.468 -25.620 1.00 90.81 88 PHE A CA 1
ATOM 684 C C . PHE A 1 88 ? 18.184 7.750 -26.138 1.00 90.81 88 PHE A C 1
ATOM 686 O O . PHE A 1 88 ? 17.801 8.267 -27.188 1.00 90.81 88 PHE A O 1
ATOM 693 N N . ASN A 1 89 ? 19.207 8.226 -25.425 1.00 90.69 89 ASN A N 1
ATOM 694 C CA . ASN A 1 89 ? 20.022 9.352 -25.859 1.00 90.69 89 ASN A CA 1
ATOM 695 C C . ASN A 1 89 ? 21.344 8.847 -26.474 1.00 90.69 89 ASN A C 1
ATOM 697 O O . ASN A 1 89 ? 22.240 8.437 -25.726 1.00 90.69 89 ASN A O 1
ATOM 701 N N . PRO A 1 90 ? 21.518 8.917 -27.809 1.00 88.38 90 PRO A N 1
ATOM 702 C CA . PRO A 1 90 ? 22.738 8.452 -28.468 1.00 88.38 90 PRO A CA 1
ATOM 703 C C . PRO A 1 90 ? 23.968 9.306 -28.127 1.00 88.38 90 PRO A C 1
ATOM 705 O O . PRO A 1 90 ? 25.089 8.814 -28.213 1.00 88.38 90 PRO A O 1
ATOM 708 N N . ASN A 1 91 ? 23.774 10.554 -27.690 1.00 94.25 91 ASN A N 1
ATOM 709 C CA . ASN A 1 91 ? 24.867 11.451 -27.311 1.00 94.25 91 ASN A CA 1
ATOM 710 C C . ASN A 1 91 ? 25.396 11.169 -25.897 1.00 94.25 91 ASN A C 1
ATOM 712 O O . ASN A 1 91 ? 26.474 11.640 -25.546 1.00 94.25 91 ASN A O 1
ATOM 716 N N . ASN A 1 92 ? 24.655 10.407 -25.081 1.00 90.44 92 ASN A N 1
ATOM 717 C CA . ASN A 1 92 ? 25.080 10.030 -23.736 1.00 90.44 92 ASN A CA 1
ATOM 718 C C . ASN A 1 92 ? 24.675 8.588 -23.393 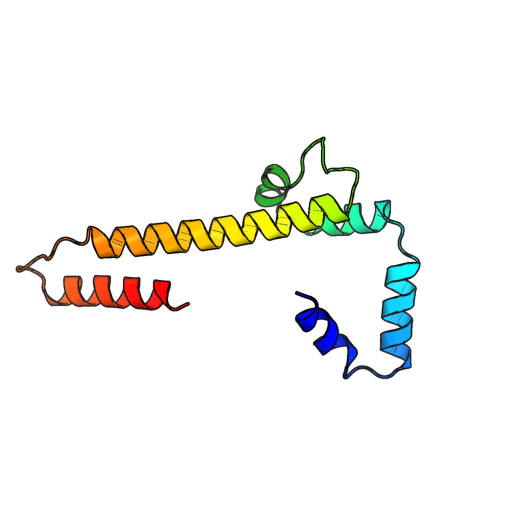1.00 90.44 92 ASN A C 1
ATOM 720 O O . ASN A 1 92 ? 23.820 8.308 -22.543 1.00 90.44 92 ASN A O 1
ATOM 724 N N . VAL A 1 93 ? 25.303 7.647 -24.098 1.00 92.31 93 VAL A N 1
ATOM 725 C CA . VAL A 1 93 ? 25.018 6.208 -23.988 1.00 92.31 93 VAL A CA 1
ATOM 726 C C . VAL A 1 93 ? 25.273 5.683 -22.570 1.00 92.31 93 VAL A C 1
ATOM 728 O O . VAL A 1 93 ? 24.481 4.895 -22.053 1.00 92.31 93 VAL A O 1
ATOM 731 N N . LEU A 1 94 ? 26.343 6.140 -21.910 1.00 94.88 94 LEU A N 1
ATOM 732 C CA . LEU A 1 94 ? 26.695 5.696 -20.556 1.00 94.88 94 LEU A CA 1
ATOM 733 C C . LEU A 1 94 ? 25.635 6.100 -19.523 1.00 94.88 94 LEU A C 1
ATOM 735 O O . LEU A 1 94 ? 25.251 5.294 -18.670 1.00 94.88 94 LEU A O 1
ATOM 739 N N . GLU A 1 95 ? 25.139 7.333 -19.615 1.00 93.38 95 GLU A N 1
ATOM 740 C CA . GLU A 1 95 ? 24.058 7.818 -18.760 1.00 93.38 95 GLU A CA 1
ATOM 741 C C . GLU A 1 95 ? 22.779 7.007 -18.991 1.00 93.38 95 GLU A C 1
ATOM 743 O O . GLU A 1 95 ? 22.175 6.520 -18.034 1.00 93.38 95 GLU A O 1
ATOM 748 N N . SER A 1 96 ? 22.432 6.757 -20.256 1.00 91.00 96 SER A N 1
ATOM 749 C CA . SER A 1 96 ? 21.261 5.957 -20.627 1.00 91.00 96 SER A CA 1
ATOM 750 C C . SER A 1 96 ? 21.313 4.539 -20.038 1.00 91.00 96 SER A C 1
ATOM 752 O O . SER A 1 96 ? 20.352 4.070 -19.424 1.00 91.00 96 SER A O 1
ATOM 754 N N . ILE A 1 97 ? 22.468 3.868 -20.147 1.00 92.81 97 ILE A N 1
ATOM 755 C CA . ILE A 1 97 ? 22.696 2.541 -19.551 1.00 92.81 97 ILE A CA 1
ATOM 756 C C . ILE A 1 97 ? 22.542 2.593 -18.026 1.00 92.81 97 ILE A C 1
ATOM 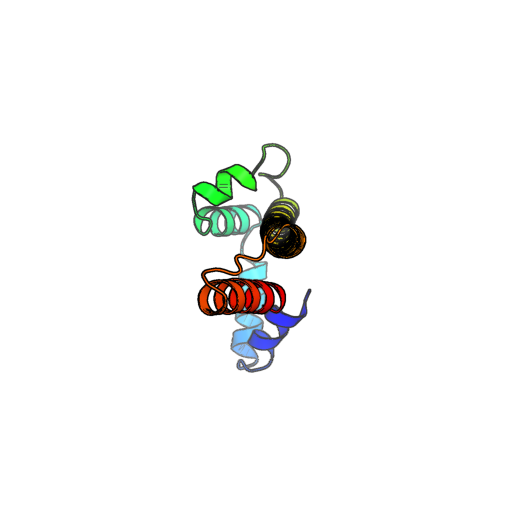758 O O . ILE A 1 97 ? 21.952 1.691 -17.426 1.00 92.81 97 ILE A O 1
ATOM 762 N N . THR A 1 98 ? 23.061 3.641 -17.387 1.00 95.50 98 THR A N 1
ATOM 763 C CA . THR A 1 98 ? 23.006 3.807 -15.927 1.00 95.50 98 THR A CA 1
ATOM 764 C C . THR A 1 98 ? 21.572 4.006 -15.439 1.00 95.50 98 THR A C 1
ATOM 766 O O . THR A 1 98 ? 21.160 3.382 -14.455 1.00 95.50 98 THR A O 1
ATOM 769 N N . GLN A 1 99 ? 20.787 4.822 -16.146 1.00 91.25 99 GLN A N 1
ATOM 770 C CA . GLN A 1 99 ? 19.387 5.090 -15.820 1.00 91.25 99 GLN A CA 1
ATOM 771 C C . GLN A 1 99 ? 18.528 3.820 -15.942 1.00 91.25 99 GLN A C 1
ATOM 773 O O . GLN A 1 99 ? 17.821 3.477 -14.990 1.00 91.25 99 GLN A O 1
ATOM 778 N N . ILE A 1 100 ? 18.668 3.056 -17.036 1.00 91.50 100 ILE A N 1
ATOM 779 C CA . ILE A 1 100 ? 17.967 1.770 -17.218 1.00 91.50 100 ILE A CA 1
ATOM 780 C C . ILE A 1 100 ? 18.367 0.759 -16.136 1.00 91.50 100 ILE A C 1
ATOM 782 O O . ILE A 1 100 ? 17.497 0.169 -15.495 1.00 91.50 100 ILE A O 1
ATOM 786 N N . LYS A 1 101 ? 19.670 0.571 -15.877 1.00 92.56 101 LYS A N 1
ATOM 787 C CA . LYS A 1 101 ? 20.146 -0.365 -14.838 1.00 92.56 101 LYS A CA 1
ATOM 788 C C . LYS A 1 101 ? 19.599 -0.014 -13.456 1.00 92.56 101 LYS A C 1
ATOM 790 O O . LYS A 1 101 ? 19.198 -0.903 -12.701 1.00 92.56 101 LYS A O 1
ATOM 795 N N . THR A 1 102 ? 19.556 1.277 -13.135 1.00 90.69 102 THR A N 1
ATOM 796 C CA . THR A 1 102 ? 19.005 1.776 -11.871 1.00 90.69 102 THR A CA 1
ATOM 797 C C . THR A 1 102 ? 17.508 1.501 -11.771 1.00 90.69 102 THR A C 1
ATOM 799 O O . THR A 1 102 ? 17.040 1.052 -10.725 1.00 90.69 102 THR A O 1
ATOM 802 N N . ALA A 1 103 ? 16.754 1.737 -12.847 1.00 87.25 103 ALA A N 1
ATOM 803 C CA . ALA A 1 103 ? 15.320 1.477 -12.885 1.00 87.25 103 ALA A CA 1
ATOM 804 C C . ALA A 1 103 ? 15.004 -0.024 -12.749 1.00 87.25 103 ALA A C 1
ATOM 806 O O . ALA A 1 103 ? 14.203 -0.395 -11.895 1.00 87.25 103 ALA A O 1
ATOM 807 N N . ILE A 1 104 ? 15.710 -0.896 -13.479 1.00 87.25 104 ILE A N 1
ATOM 808 C CA . ILE A 1 104 ? 15.569 -2.360 -13.370 1.00 87.25 104 ILE A CA 1
ATOM 809 C C . ILE A 1 104 ? 15.902 -2.847 -11.951 1.00 87.25 104 ILE A C 1
ATOM 811 O O . ILE A 1 104 ? 15.154 -3.627 -11.367 1.00 87.25 104 ILE A O 1
ATOM 815 N N . SER A 1 105 ? 16.971 -2.326 -11.340 1.00 88.44 105 SER A N 1
ATOM 816 C CA . SER A 1 105 ? 17.347 -2.680 -9.960 1.00 88.44 105 SER A CA 1
ATOM 817 C C . SER A 1 105 ? 16.277 -2.299 -8.929 1.00 88.44 105 SER A C 1
ATOM 819 O O . SER A 1 105 ? 16.186 -2.921 -7.873 1.00 88.44 105 SER A O 1
ATOM 821 N N . ARG A 1 106 ? 15.475 -1.267 -9.218 1.00 81.56 106 ARG A N 1
ATOM 822 C CA . ARG A 1 106 ? 14.354 -0.832 -8.374 1.00 81.56 106 ARG A CA 1
ATOM 823 C C . ARG A 1 106 ? 13.066 -1.627 -8.626 1.00 81.56 106 ARG A C 1
ATOM 825 O O . ARG A 1 106 ? 12.217 -1.612 -7.748 1.00 81.56 106 ARG A O 1
ATOM 832 N N . LEU A 1 107 ? 12.928 -2.317 -9.765 1.00 80.69 107 LEU A N 1
ATOM 833 C CA . LEU A 1 107 ? 11.815 -3.247 -10.037 1.00 80.69 107 LEU A CA 1
ATOM 834 C C . LEU A 1 107 ? 11.990 -4.596 -9.332 1.00 80.69 107 LEU A C 1
ATOM 836 O O . LEU A 1 107 ? 11.010 -5.248 -8.994 1.00 80.69 107 LEU A O 1
ATOM 840 N N . HIS A 1 108 ? 13.238 -5.029 -9.140 1.00 70.50 108 HIS A N 1
ATOM 841 C CA . HIS A 1 108 ? 13.565 -6.326 -8.535 1.00 70.50 108 HIS A CA 1
ATOM 842 C C . HIS A 1 108 ? 13.642 -6.294 -6.996 1.00 70.50 108 HIS A C 1
ATOM 844 O O . HIS A 1 108 ? 13.914 -7.326 -6.384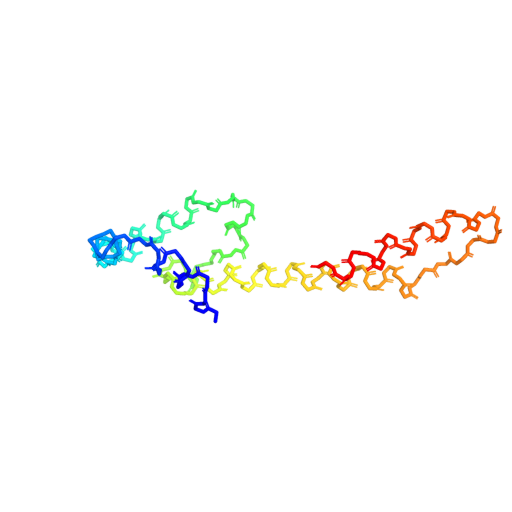 1.00 70.50 108 HIS A O 1
ATOM 850 N N . LYS A 1 109 ? 13.466 -5.120 -6.381 1.00 59.03 109 LYS A N 1
ATOM 851 C CA . LYS A 1 109 ? 13.439 -4.925 -4.925 1.00 59.03 109 LYS A CA 1
ATOM 852 C C . LYS A 1 109 ? 12.018 -5.015 -4.391 1.00 59.03 109 LYS A C 1
ATOM 854 O O . LYS A 1 109 ? 11.879 -5.553 -3.273 1.00 59.03 109 LYS A O 1
#

Secondary structure (DSSP, 8-state):
--HHHHHHHHSS-HHHHHHHHHHHHHS-HHHHHHHHHHTS-HHHHHHH--TTTTT-HHHHHHHHHHHHHHHHHHHHHHHHHHHHTPPP-GGGHHHHHHHHHHHHHHH--

pLDDT: mean 78.36, std 15.59, range [38.5, 95.5]

Organism: NCBI:txid27349

Radius of gyration: 21.46 Å; chains: 1; bounding box: 43×32×58 Å